Protein AF-A0A7M7T6K2-F1 (afdb_monomer_lite)

Foldseek 3Di:
DDDDDQFDDDPVDHTGGDHPDDPLVVPLAVQEFEEEDDDPDDDGVVVLVDPPDPDPQVQQSVLVVVVVVVCVVSVYHYDYDHQDDDDPPDPDDSVLVCCLVVVGVDYSGDDDDDPVSVVRDPDDDDPDDDDDDDDD

Secondary structure (DSSP, 8-state):
-------B--SSS--B----S-HHHHHTTTT-EEEE---SSS-HHHHHH--SS--TTHHHHHHHHHHHHHHHHHT--EEEEPPPPPPTT--S-HHHHHHHTTS-SB--S-----HHHHTTS---------------

Sequence (136 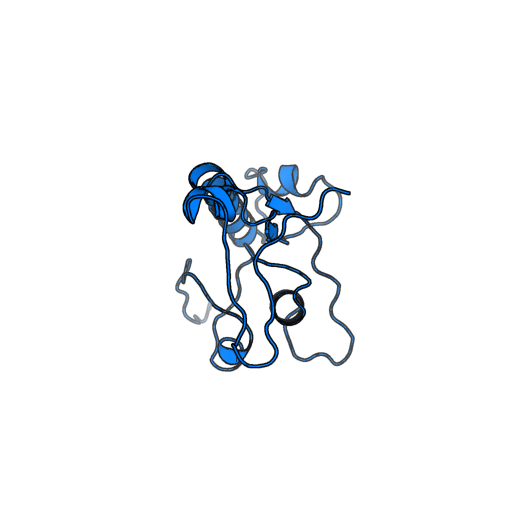aa):
MTSTIRGSWQTIGKLNVSLLGTKFFRRSNLNGLTSTTQPANTSLEEYLQEFSSTGRDVLSKFGFVVVTHLSDMFNFTLKFGKVPPRKAGDKLNTIIRALDNNDMDLSGSPTVMNVQRTYLVQFIHQSWPFRTCFIF

pLDDT: mean 77.4, std 11.03, range [34.59, 91.06]

Organism: Nasonia vitripennis (NCBI:txid7425)

Radius of gyration: 19.24 Å; chains: 1; bounding box: 37×38×65 Å

Structure (mmCIF, N/CA/C/O backbone):
data_AF-A0A7M7T6K2-F1
#
_entry.id   AF-A0A7M7T6K2-F1
#
loop_
_atom_site.group_PDB
_atom_site.id
_atom_site.type_symbol
_atom_site.label_atom_id
_atom_site.label_alt_id
_atom_site.label_comp_id
_atom_site.label_asym_id
_atom_site.label_entity_id
_atom_site.label_seq_id
_atom_site.pdbx_PDB_ins_code
_atom_site.Cartn_x
_atom_site.Cartn_y
_atom_site.Cartn_z
_atom_site.occupancy
_atom_site.B_iso_or_equiv
_atom_site.auth_seq_id
_atom_site.auth_comp_id
_atom_site.auth_asym_id
_atom_site.auth_atom_id
_atom_site.pdbx_PDB_model_num
ATOM 1 N N . MET A 1 1 ? 4.722 2.399 30.181 1.00 34.59 1 MET A N 1
ATOM 2 C CA . MET A 1 1 ? 3.842 1.728 29.198 1.00 34.59 1 MET A CA 1
ATOM 3 C C . MET A 1 1 ? 2.443 1.652 29.783 1.00 34.59 1 MET A C 1
ATOM 5 O O . MET A 1 1 ? 2.274 1.021 30.815 1.00 34.59 1 MET A O 1
ATOM 9 N N . THR A 1 2 ? 1.466 2.324 29.182 1.00 42.00 2 THR A N 1
ATOM 10 C CA . THR A 1 2 ? 0.051 2.252 29.575 1.00 42.00 2 THR A CA 1
ATOM 11 C C . THR A 1 2 ? -0.638 1.193 28.714 1.00 42.00 2 THR A C 1
ATOM 13 O O . THR A 1 2 ? -0.796 1.373 27.509 1.00 42.00 2 THR A O 1
ATOM 16 N N . SER A 1 3 ? -0.999 0.046 29.295 1.00 46.31 3 SER A N 1
ATOM 17 C CA . SER A 1 3 ? -1.754 -0.984 28.577 1.00 46.31 3 SER A CA 1
ATOM 18 C C . SER A 1 3 ? -3.233 -0.594 28.536 1.00 46.31 3 SER A C 1
ATOM 20 O O . SER A 1 3 ? -3.892 -0.432 29.559 1.00 46.31 3 SER A O 1
ATOM 22 N N . THR A 1 4 ? -3.779 -0.404 27.336 1.00 62.34 4 THR A N 1
ATOM 23 C CA . THR A 1 4 ? -5.224 -0.226 27.164 1.00 62.34 4 THR A CA 1
ATOM 24 C C . THR A 1 4 ? -5.883 -1.602 27.151 1.00 62.34 4 THR A C 1
ATOM 26 O O . THR A 1 4 ? -5.684 -2.370 26.209 1.00 62.34 4 THR A O 1
ATOM 29 N N . ILE A 1 5 ? -6.672 -1.926 28.177 1.00 68.50 5 ILE A N 1
ATOM 30 C CA . ILE A 1 5 ? -7.451 -3.172 28.225 1.00 68.50 5 ILE A CA 1
ATOM 31 C C . ILE A 1 5 ? -8.532 -3.112 27.133 1.00 68.50 5 ILE A C 1
ATOM 33 O O . ILE A 1 5 ? -9.349 -2.193 27.113 1.00 68.50 5 ILE A O 1
ATOM 37 N N . ARG A 1 6 ? -8.518 -4.072 26.197 1.00 70.69 6 ARG A N 1
ATOM 38 C CA . ARG A 1 6 ? -9.456 -4.147 25.051 1.00 70.69 6 ARG A CA 1
ATOM 39 C C . ARG A 1 6 ? -10.524 -5.239 25.197 1.00 70.69 6 ARG A C 1
ATOM 41 O O . ARG A 1 6 ? -11.369 -5.391 24.316 1.00 70.69 6 ARG A O 1
ATOM 48 N N . GLY A 1 7 ? -10.478 -5.993 26.289 1.00 77.81 7 GLY A N 1
ATOM 49 C CA . GLY A 1 7 ? -11.384 -7.095 26.584 1.00 77.81 7 GLY A CA 1
ATOM 50 C C . GLY A 1 7 ? -10.812 -8.036 27.637 1.00 77.81 7 GLY A C 1
ATOM 51 O O . GLY A 1 7 ? -9.665 -7.884 28.059 1.00 77.81 7 GLY A O 1
ATOM 52 N N . SER A 1 8 ? -11.620 -9.009 28.042 1.00 81.69 8 SER A N 1
ATOM 53 C CA . SER A 1 8 ? -11.241 -10.088 28.947 1.00 81.69 8 SER A CA 1
ATOM 54 C C . SER A 1 8 ? -11.525 -11.444 28.306 1.00 81.69 8 SER A C 1
ATOM 56 O O . SER A 1 8 ? -12.457 -11.610 27.516 1.00 81.69 8 SER A O 1
ATOM 58 N N . TRP A 1 9 ? -10.682 -12.424 28.619 1.00 81.38 9 TRP A N 1
ATOM 59 C CA . TRP A 1 9 ? -10.900 -13.811 28.227 1.00 81.38 9 TRP A CA 1
ATOM 60 C C . TRP A 1 9 ? -11.507 -14.563 29.407 1.00 81.38 9 TRP A C 1
ATOM 62 O O . TRP A 1 9 ? -10.982 -14.482 30.518 1.00 81.38 9 TRP A O 1
ATOM 72 N N . GLN A 1 10 ? -12.608 -15.275 29.181 1.00 82.38 10 GLN A N 1
ATOM 73 C CA . GLN A 1 10 ? -13.219 -16.135 30.190 1.00 82.38 10 GLN A CA 1
ATOM 74 C C . GLN A 1 10 ? -13.027 -17.601 29.784 1.00 82.38 10 GLN A C 1
ATOM 76 O O . GLN A 1 10 ? -12.907 -17.937 28.613 1.00 82.38 10 GLN A O 1
ATOM 81 N N . THR A 1 11 ? -12.962 -18.506 30.754 1.00 78.88 11 THR A N 1
ATOM 82 C CA . THR A 1 11 ? -12.794 -19.947 30.492 1.00 78.88 11 THR A CA 1
ATOM 83 C C . THR A 1 11 ? -14.060 -20.598 29.937 1.00 78.88 11 THR A C 1
ATOM 85 O O . THR A 1 11 ? -13.973 -21.589 29.222 1.00 78.88 11 THR A O 1
ATOM 88 N N . ILE A 1 12 ? -15.228 -20.029 30.244 1.00 81.56 12 ILE A N 1
ATOM 89 C CA . ILE A 1 12 ? -16.547 -20.548 29.842 1.00 81.56 12 ILE A CA 1
ATOM 90 C C . ILE A 1 12 ? -17.179 -19.668 28.745 1.00 81.56 12 ILE A C 1
ATOM 92 O O . ILE A 1 12 ? -18.018 -20.121 27.970 1.00 81.56 12 ILE A O 1
ATOM 96 N N . GLY A 1 13 ? -16.738 -18.414 28.630 1.00 63.81 13 GLY A N 1
ATOM 97 C CA . GLY A 1 13 ? -17.163 -17.469 27.604 1.00 63.81 13 GLY A CA 1
ATOM 98 C C . GLY A 1 13 ? -16.014 -17.150 26.659 1.00 63.81 13 GLY A C 1
ATOM 99 O O . GLY A 1 13 ? -14.907 -16.866 27.102 1.00 63.81 13 GLY A O 1
ATOM 100 N N . LYS A 1 14 ? -16.284 -17.159 25.350 1.00 81.12 14 LYS A N 1
ATOM 101 C CA . LYS A 1 14 ? -15.364 -16.637 24.322 1.00 81.12 14 LYS A CA 1
ATOM 102 C C . LYS A 1 14 ? -14.886 -15.215 24.682 1.00 81.12 14 LYS A C 1
ATOM 104 O O . LYS A 1 14 ? -15.435 -14.578 25.576 1.00 81.12 14 LYS A O 1
ATOM 109 N N . LEU A 1 15 ? -13.904 -14.695 23.941 1.00 84.69 15 LEU A N 1
ATOM 110 C CA . LEU A 1 15 ? -13.393 -13.324 24.089 1.00 84.69 15 LEU A CA 1
ATOM 111 C C . LEU A 1 15 ? -14.518 -12.301 24.338 1.00 84.69 15 LEU A C 1
ATOM 113 O O . LEU A 1 15 ? -15.331 -12.040 23.449 1.00 84.69 15 LEU A O 1
ATOM 117 N N . ASN A 1 16 ? -14.529 -11.697 25.527 1.00 81.56 16 ASN A N 1
ATOM 118 C CA . ASN A 1 16 ? -15.451 -10.628 25.873 1.00 81.56 16 ASN A CA 1
ATOM 119 C C . ASN A 1 16 ? -14.780 -9.284 25.579 1.00 81.56 16 ASN A C 1
ATOM 121 O O . ASN A 1 16 ? -13.854 -8.852 26.267 1.00 81.56 16 ASN A O 1
ATOM 125 N N . VAL A 1 17 ? -15.217 -8.644 24.501 1.00 82.12 17 VAL A N 1
ATOM 126 C CA . VAL A 1 17 ? -14.601 -7.431 23.969 1.00 82.12 17 VAL A CA 1
ATOM 127 C C . VAL A 1 17 ? -15.265 -6.200 24.594 1.00 82.12 17 VAL A C 1
ATOM 129 O O . VAL A 1 17 ? -16.320 -5.751 24.150 1.00 82.12 17 VAL A O 1
ATOM 132 N N . SER A 1 18 ? -14.629 -5.619 25.612 1.00 77.12 18 SER A N 1
ATOM 133 C CA . SER A 1 18 ? -15.057 -4.372 26.255 1.00 77.12 18 SER A CA 1
ATOM 134 C C . SER A 1 18 ? -14.263 -3.192 25.690 1.00 77.12 18 SER A C 1
ATOM 136 O O . SER A 1 18 ? -13.155 -2.889 26.138 1.00 77.12 18 SER A O 1
ATOM 138 N N . LEU A 1 19 ? -14.801 -2.537 24.663 1.00 74.38 19 LEU A N 1
ATOM 139 C CA . LEU A 1 19 ? -1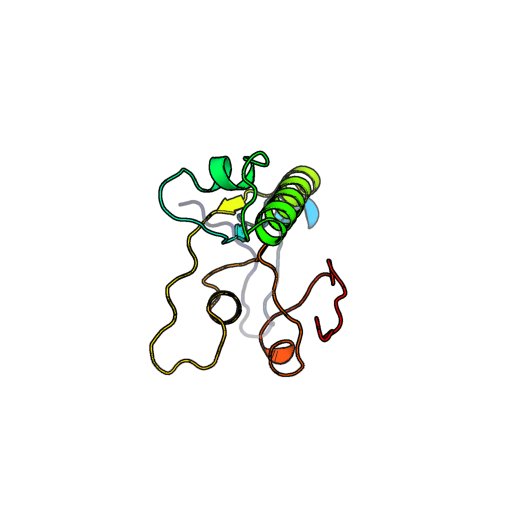4.110 -1.448 23.975 1.00 74.38 19 LEU A CA 1
ATOM 140 C C . LEU A 1 19 ? -14.580 -0.088 24.494 1.00 74.38 19 LEU A C 1
ATOM 142 O O . LEU A 1 19 ? -15.737 0.280 24.309 1.00 74.38 19 LEU A O 1
ATOM 146 N N . LEU A 1 20 ? -13.664 0.683 25.078 1.00 73.31 20 LEU A N 1
ATOM 147 C CA . LEU A 1 20 ? -13.937 2.048 25.526 1.00 73.31 20 LEU A CA 1
ATOM 148 C C . LEU A 1 20 ? -13.965 3.008 24.321 1.00 73.31 20 LEU A C 1
ATOM 150 O O . LEU A 1 20 ? -12.969 3.162 23.616 1.00 73.31 20 LEU A O 1
ATOM 154 N N . GLY A 1 21 ? -15.112 3.646 24.074 1.00 72.12 21 GLY A N 1
ATOM 155 C CA . GLY A 1 21 ? -15.281 4.675 23.041 1.00 72.12 21 GLY A CA 1
ATOM 156 C C . GLY A 1 21 ? -15.791 4.184 21.678 1.00 72.12 21 GLY A C 1
ATOM 157 O O . GLY A 1 21 ? -15.884 2.983 21.384 1.00 72.12 21 GLY A O 1
ATOM 158 N N . THR A 1 22 ? -16.141 5.140 20.813 1.00 77.00 22 THR A N 1
ATOM 159 C CA . THR A 1 22 ? -16.732 4.862 19.495 1.00 77.00 22 THR A CA 1
ATOM 160 C C . THR A 1 22 ? -15.747 4.139 18.575 1.00 77.00 22 THR A C 1
ATOM 162 O O . THR A 1 22 ? -14.526 4.285 18.682 1.00 77.00 22 THR A O 1
ATOM 165 N N . LYS A 1 23 ? -16.274 3.346 17.630 1.00 71.62 23 LYS A N 1
ATOM 166 C CA . LYS A 1 23 ? -15.438 2.621 16.655 1.00 71.62 23 LYS A CA 1
ATOM 167 C C . LYS A 1 23 ? -14.545 3.561 15.839 1.00 71.62 23 LYS A C 1
ATOM 169 O O . LYS A 1 23 ? -13.450 3.165 15.467 1.00 71.62 23 LYS A O 1
ATOM 174 N N . PHE A 1 24 ? -15.027 4.776 15.570 1.00 69.94 24 PHE A N 1
ATOM 175 C CA . PHE A 1 24 ? -14.337 5.777 14.763 1.00 69.94 24 PHE A CA 1
ATOM 176 C C . PHE A 1 24 ? -13.139 6.350 15.513 1.00 69.94 24 PHE A C 1
ATOM 178 O O . PHE A 1 24 ? -12.038 6.340 14.981 1.00 69.94 24 PHE A O 1
ATOM 185 N N . PHE A 1 25 ? -13.317 6.726 16.782 1.00 70.31 25 PHE A N 1
ATOM 186 C CA . PHE A 1 25 ? -12.219 7.231 17.604 1.00 70.31 25 PHE A CA 1
ATOM 187 C C . PHE A 1 25 ? -11.121 6.180 17.812 1.00 70.31 25 PHE A C 1
ATOM 189 O O . PHE A 1 25 ? -9.939 6.479 17.737 1.00 70.31 25 PHE A O 1
ATOM 196 N N . ARG A 1 26 ? -11.499 4.910 18.000 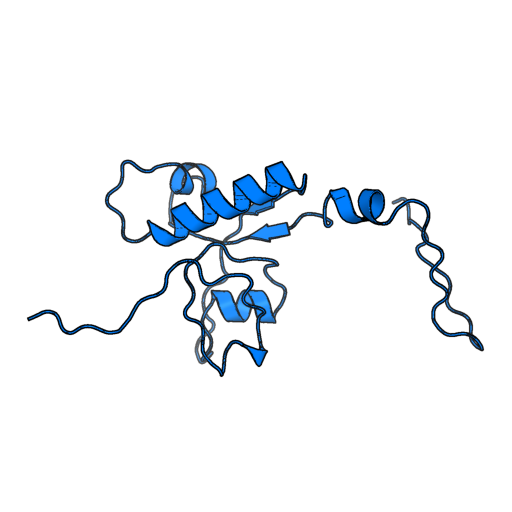1.00 71.19 26 ARG A N 1
ATOM 197 C CA . ARG A 1 26 ? -10.531 3.811 18.167 1.00 71.19 26 ARG A CA 1
ATOM 198 C C . ARG A 1 26 ? -9.782 3.427 16.888 1.00 71.19 26 ARG A C 1
ATOM 200 O O . ARG A 1 26 ? -8.789 2.711 16.978 1.00 71.19 26 ARG A O 1
ATOM 207 N N . ARG A 1 27 ? -10.276 3.833 15.716 1.00 71.62 27 ARG A N 1
ATOM 208 C CA . ARG A 1 27 ? -9.696 3.515 14.400 1.00 71.62 27 ARG A CA 1
ATOM 209 C C . ARG A 1 27 ? -9.145 4.746 13.684 1.00 71.62 27 ARG A C 1
ATOM 211 O O . ARG A 1 27 ? -8.652 4.593 12.576 1.00 71.62 27 ARG A O 1
ATOM 218 N N . SER A 1 28 ? -9.212 5.923 14.306 1.00 66.69 28 SER A N 1
ATOM 219 C CA . SER A 1 28 ? -8.926 7.209 13.662 1.00 66.69 28 SER A CA 1
ATOM 220 C C . SER A 1 28 ? -7.527 7.274 13.063 1.00 66.69 28 SER A C 1
ATOM 222 O O . SER A 1 28 ? -7.390 7.781 11.967 1.00 66.69 28 SER A O 1
ATOM 224 N N . ASN A 1 29 ? -6.520 6.687 13.719 1.00 65.19 29 ASN A N 1
ATOM 225 C CA . ASN A 1 29 ? -5.147 6.677 13.203 1.00 65.19 29 ASN A CA 1
ATOM 226 C C . ASN A 1 29 ? -4.719 5.332 12.580 1.00 65.19 29 ASN A C 1
ATOM 228 O O . ASN A 1 29 ? -3.556 5.163 12.246 1.00 65.19 29 ASN A O 1
ATOM 232 N N . LEU A 1 30 ? -5.595 4.321 12.497 1.00 67.00 30 LEU A N 1
ATOM 233 C CA . LEU A 1 30 ? -5.258 2.969 11.995 1.00 67.00 30 LEU A CA 1
ATOM 234 C C . LEU A 1 30 ? -3.958 2.334 12.569 1.00 67.00 30 LEU A C 1
ATOM 236 O O . LEU A 1 30 ? -3.435 1.392 11.994 1.00 67.00 30 LEU A O 1
ATOM 240 N N . ASN A 1 31 ? -3.461 2.804 13.722 1.00 68.94 31 ASN A N 1
ATOM 241 C CA . ASN A 1 31 ? -2.127 2.510 14.286 1.00 68.94 31 ASN A CA 1
ATOM 242 C C . ASN A 1 31 ? -0.922 2.906 13.402 1.00 68.94 31 ASN A C 1
ATOM 244 O O . ASN A 1 31 ? 0.191 2.449 13.658 1.00 68.94 31 ASN A O 1
ATOM 248 N N . GLY A 1 32 ? -1.123 3.792 12.428 1.00 66.19 32 GLY A N 1
ATOM 249 C CA . GLY A 1 32 ? -0.157 4.105 11.383 1.00 66.19 32 GLY A CA 1
ATOM 250 C C . GLY A 1 32 ? -0.119 3.008 10.319 1.00 66.19 32 GLY A C 1
ATOM 251 O O . GLY A 1 32 ? -0.110 1.826 10.645 1.00 66.19 32 GLY A O 1
ATOM 252 N N . LEU A 1 33 ? -0.102 3.405 9.049 1.00 72.94 33 LEU A N 1
ATOM 253 C CA . LEU A 1 33 ? 0.029 2.493 7.917 1.00 72.94 33 LEU A CA 1
ATOM 254 C C . LEU A 1 33 ? 1.413 2.633 7.292 1.00 72.94 33 LEU A C 1
ATOM 256 O O . LEU A 1 33 ? 1.908 3.741 7.073 1.00 72.94 33 LEU A O 1
ATOM 260 N N . THR A 1 34 ? 2.026 1.504 6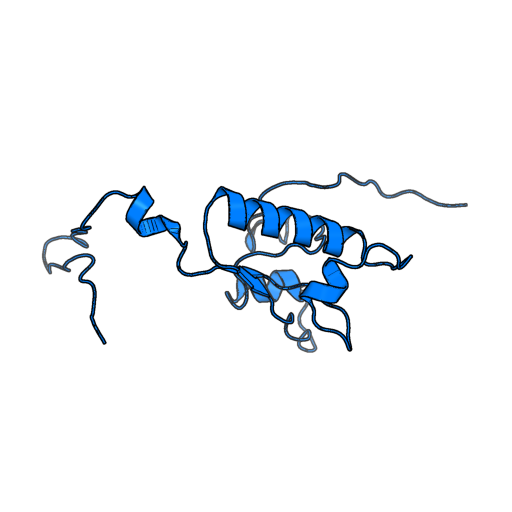.968 1.00 68.25 34 THR A N 1
ATOM 261 C CA . THR A 1 34 ? 3.317 1.458 6.284 1.00 68.25 34 THR A CA 1
ATOM 262 C C . THR A 1 34 ? 3.098 1.223 4.793 1.00 68.25 34 THR A C 1
ATOM 264 O O . THR A 1 34 ? 2.422 0.268 4.405 1.00 68.25 34 THR A O 1
ATOM 267 N N . SER A 1 35 ? 3.677 2.084 3.951 1.00 61.31 35 SER A N 1
ATOM 268 C CA . SER A 1 35 ? 3.600 2.001 2.488 1.00 61.31 35 SER A CA 1
ATOM 269 C C . SER A 1 35 ? 4.984 2.091 1.857 1.00 61.31 35 SER A C 1
ATOM 271 O O . SER A 1 35 ? 5.840 2.830 2.331 1.00 61.31 35 SER A O 1
ATOM 273 N N . THR A 1 36 ? 5.250 1.333 0.793 1.00 63.94 36 THR A N 1
ATOM 274 C CA . THR A 1 36 ? 6.579 1.312 0.157 1.00 63.94 36 THR A CA 1
ATOM 275 C C . THR A 1 36 ? 6.499 1.510 -1.358 1.00 63.94 36 THR A C 1
ATOM 277 O O . THR A 1 36 ? 5.703 0.876 -2.057 1.00 63.94 36 THR A O 1
ATOM 280 N N . THR A 1 37 ? 7.328 2.426 -1.866 1.00 57.06 37 THR A N 1
ATOM 281 C CA . THR A 1 37 ? 7.605 2.720 -3.289 1.00 57.06 37 THR A CA 1
ATOM 282 C C . THR A 1 37 ? 9.048 3.278 -3.351 1.00 57.06 37 THR A C 1
ATOM 284 O O . THR A 1 37 ? 9.532 3.702 -2.307 1.00 57.06 37 THR A O 1
ATOM 287 N N . GLN A 1 38 ? 9.815 3.214 -4.455 1.00 54.62 38 GLN A N 1
ATOM 288 C CA . GLN A 1 38 ? 11.250 3.599 -4.406 1.00 54.62 38 GLN A CA 1
ATOM 289 C C . GLN A 1 38 ? 11.853 4.145 -5.719 1.00 54.62 38 GLN A C 1
ATOM 291 O O . GLN A 1 38 ? 11.562 3.597 -6.779 1.00 54.62 38 GLN A O 1
ATOM 296 N N . PRO A 1 39 ? 12.811 5.099 -5.603 1.00 47.25 39 PRO A N 1
ATOM 297 C CA . PRO A 1 39 ? 14.121 5.085 -6.287 1.00 47.25 39 PRO A CA 1
ATOM 298 C C . PRO A 1 39 ? 15.319 5.265 -5.310 1.00 47.25 39 PRO A C 1
ATOM 300 O O . PRO A 1 39 ? 15.157 5.386 -4.095 1.00 47.25 39 PRO A O 1
ATOM 303 N N . ALA A 1 40 ? 16.550 5.262 -5.830 1.00 48.88 40 ALA A N 1
ATOM 304 C CA . ALA A 1 40 ? 17.781 5.405 -5.052 1.00 48.88 40 ALA A CA 1
ATOM 305 C C . ALA A 1 40 ? 18.331 6.847 -5.089 1.00 48.88 40 ALA A C 1
ATOM 307 O O . ALA A 1 40 ? 18.474 7.411 -6.168 1.00 48.88 40 ALA A O 1
ATOM 308 N N . ASN A 1 41 ? 18.713 7.367 -3.913 1.00 53.22 41 ASN A N 1
ATOM 309 C CA . ASN A 1 41 ? 19.573 8.545 -3.662 1.00 53.22 41 ASN A CA 1
ATOM 310 C C . ASN A 1 41 ? 18.927 9.912 -3.340 1.00 53.22 41 ASN A C 1
ATOM 312 O O . ASN A 1 41 ? 19.666 10.876 -3.165 1.00 53.22 41 ASN A O 1
ATOM 316 N N . THR A 1 42 ? 17.612 10.004 -3.135 1.00 61.69 42 THR A N 1
ATOM 317 C CA . THR A 1 42 ? 16.934 11.197 -2.573 1.00 61.69 42 THR A CA 1
ATOM 318 C C . THR A 1 42 ? 15.983 10.799 -1.443 1.00 61.69 42 THR A C 1
ATOM 320 O O . THR A 1 42 ? 15.732 9.601 -1.246 1.00 61.69 42 THR A O 1
ATOM 323 N N . SER A 1 43 ? 15.468 11.764 -0.665 1.00 70.00 43 SER A N 1
ATOM 324 C CA . SER A 1 43 ? 14.371 11.455 0.256 1.00 70.00 43 SER A CA 1
ATOM 325 C C . SER A 1 43 ? 13.190 10.934 -0.576 1.00 70.00 43 SER A C 1
ATOM 327 O O . SER A 1 43 ? 12.882 11.446 -1.656 1.00 70.00 43 SER A O 1
ATOM 329 N N . LEU A 1 44 ? 12.607 9.812 -0.145 1.00 69.06 44 LEU A N 1
ATOM 330 C CA . LEU A 1 44 ? 11.614 9.093 -0.945 1.00 69.06 44 LEU A CA 1
ATOM 331 C C . LEU A 1 44 ? 10.385 9.967 -1.222 1.00 69.06 44 LEU A C 1
ATOM 333 O O . LEU A 1 44 ? 9.825 9.938 -2.314 1.00 69.06 44 LEU A O 1
ATOM 337 N N . GLU A 1 45 ? 10.005 10.761 -0.231 1.00 69.81 45 GLU A N 1
ATOM 338 C CA . GLU A 1 45 ? 8.898 11.706 -0.306 1.00 69.81 45 GLU A CA 1
ATOM 339 C C . GLU A 1 45 ? 9.184 12.817 -1.323 1.00 69.81 45 GLU A C 1
ATOM 341 O O . GLU A 1 45 ? 8.351 13.047 -2.198 1.00 69.81 45 GLU A O 1
ATOM 346 N N . GLU A 1 46 ? 10.376 13.428 -1.298 1.00 74.75 46 GLU A N 1
ATOM 347 C CA . GLU A 1 46 ? 10.766 14.445 -2.288 1.00 74.75 46 GLU A CA 1
ATOM 348 C C . GLU A 1 46 ? 10.763 13.876 -3.708 1.00 74.75 46 GLU A C 1
ATOM 350 O O . GLU A 1 46 ? 10.250 14.504 -4.631 1.00 74.75 46 GLU A O 1
ATOM 355 N N . TYR A 1 47 ? 11.266 12.654 -3.903 1.00 74.50 47 TYR A N 1
ATOM 356 C CA . TYR A 1 47 ? 11.233 12.033 -5.226 1.00 74.50 47 TYR A CA 1
ATOM 357 C C . TYR A 1 47 ? 9.815 11.808 -5.752 1.00 74.50 47 TYR A C 1
ATOM 359 O O . TYR A 1 47 ? 9.550 11.985 -6.946 1.00 74.50 47 TYR A O 1
ATOM 367 N N . LEU A 1 48 ? 8.918 11.338 -4.885 1.00 72.38 48 LEU A N 1
ATOM 368 C CA . LEU A 1 48 ? 7.554 11.012 -5.286 1.00 72.38 48 LEU A CA 1
ATOM 369 C C . LEU A 1 48 ? 6.720 12.268 -5.560 1.00 72.38 48 LEU A C 1
ATOM 371 O O . LEU A 1 48 ? 5.754 12.187 -6.316 1.00 72.38 48 LEU A O 1
ATOM 375 N N . GLN A 1 49 ? 7.121 13.412 -5.000 1.00 75.88 49 GLN A N 1
ATOM 376 C CA . GLN A 1 49 ? 6.544 14.730 -5.269 1.00 75.88 49 GLN A CA 1
ATOM 377 C C . GLN A 1 49 ? 7.171 15.436 -6.487 1.00 75.88 49 GLN A C 1
ATOM 379 O O . GLN A 1 49 ? 6.591 16.387 -7.006 1.00 75.88 49 GLN A O 1
ATOM 384 N N . GLU A 1 50 ? 8.320 14.970 -6.982 1.00 76.69 50 GLU A N 1
ATOM 385 C CA . GLU A 1 50 ? 9.024 15.578 -8.112 1.00 76.69 50 GLU A CA 1
ATOM 386 C C . GLU A 1 50 ? 8.459 15.101 -9.461 1.00 76.69 50 GLU A C 1
ATOM 388 O O . GLU A 1 50 ? 8.797 14.019 -9.946 1.00 76.69 50 GLU A O 1
ATOM 393 N N . PHE A 1 51 ? 7.613 15.900 -10.114 1.00 70.62 51 PHE A N 1
ATOM 394 C CA . PHE A 1 51 ? 6.986 15.541 -11.398 1.00 70.62 51 PHE A CA 1
ATOM 395 C C . PHE A 1 51 ? 7.755 16.009 -12.641 1.00 70.62 51 PHE A C 1
ATOM 397 O O . PHE A 1 51 ? 7.401 15.598 -13.745 1.00 70.62 51 PHE A O 1
ATOM 404 N N . SER A 1 52 ? 8.809 16.824 -12.502 1.00 66.62 52 SER A N 1
ATOM 405 C CA . SER A 1 52 ? 9.556 17.346 -13.661 1.00 66.62 52 SER A CA 1
ATOM 406 C C . SER A 1 52 ? 10.396 16.283 -14.382 1.00 66.62 52 SER A C 1
ATOM 408 O O . SER A 1 52 ? 10.768 16.455 -15.543 1.00 66.62 52 SER A O 1
ATOM 410 N N . SER A 1 53 ? 10.673 15.154 -13.724 1.00 60.69 53 SER A N 1
ATOM 411 C CA . SER A 1 53 ? 11.449 14.057 -14.304 1.00 60.69 53 SER A CA 1
ATOM 412 C C . SER A 1 53 ? 10.592 13.159 -15.202 1.00 60.69 53 SER A C 1
ATOM 414 O O . SER A 1 53 ? 9.616 12.549 -14.761 1.00 60.69 53 SER A O 1
ATOM 416 N N . THR A 1 54 ? 11.004 13.000 -16.464 1.00 58.72 54 THR A N 1
ATOM 417 C CA . THR A 1 54 ? 10.428 12.056 -17.442 1.00 58.72 54 THR A CA 1
ATOM 418 C C . THR A 1 54 ? 10.855 10.613 -17.111 1.00 58.72 54 THR A C 1
ATOM 420 O O . THR A 1 54 ? 11.587 9.960 -17.850 1.00 58.72 54 THR A O 1
ATOM 423 N N . GLY A 1 55 ? 10.492 10.131 -15.921 1.00 61.75 55 GLY A N 1
ATOM 424 C CA . GLY A 1 55 ? 10.914 8.833 -15.386 1.00 61.75 55 GLY A CA 1
ATOM 425 C C . GLY A 1 55 ? 9.922 7.699 -15.661 1.00 61.75 55 GLY A C 1
ATOM 426 O O . GLY A 1 55 ? 8.744 7.927 -15.908 1.00 61.75 55 GLY A O 1
ATOM 427 N N . ARG A 1 56 ? 10.382 6.446 -15.539 1.00 63.25 56 ARG A N 1
ATOM 428 C CA . ARG A 1 56 ? 9.551 5.224 -15.657 1.00 63.25 56 ARG A CA 1
ATOM 429 C C . ARG A 1 56 ? 8.566 5.020 -14.490 1.00 63.25 56 ARG A C 1
ATOM 431 O O . ARG A 1 56 ? 7.723 4.129 -14.554 1.00 63.25 56 ARG A O 1
ATOM 438 N N . ASP A 1 57 ? 8.634 5.866 -13.464 1.00 72.00 57 ASP A N 1
ATOM 439 C CA . ASP A 1 57 ? 7.965 5.663 -12.173 1.00 72.00 57 ASP A CA 1
ATOM 440 C C . ASP A 1 57 ? 6.687 6.501 -11.999 1.00 72.00 57 ASP A C 1
ATOM 442 O O . ASP A 1 57 ? 6.182 6.637 -10.885 1.00 72.00 57 ASP A O 1
ATOM 446 N N . VAL A 1 58 ? 6.136 7.052 -13.088 1.00 76.94 58 VAL A N 1
ATOM 447 C CA . VAL A 1 58 ? 4.929 7.909 -13.069 1.00 76.94 58 VAL A CA 1
ATOM 448 C C . VAL A 1 58 ? 3.772 7.251 -12.315 1.00 76.94 58 VAL A C 1
ATOM 450 O O . VAL A 1 58 ? 3.089 7.900 -11.528 1.00 76.94 58 VAL A O 1
ATOM 453 N N . LEU A 1 59 ? 3.576 5.946 -12.509 1.00 78.81 59 LEU A N 1
ATOM 454 C CA . LEU A 1 59 ? 2.505 5.196 -11.852 1.00 78.81 59 LEU A CA 1
ATOM 455 C C . LEU A 1 59 ? 2.702 5.091 -10.335 1.00 78.81 59 LEU A C 1
ATOM 457 O O . LEU A 1 59 ? 1.735 5.188 -9.585 1.00 78.81 59 LEU A O 1
ATOM 461 N N . SER A 1 60 ? 3.942 4.917 -9.882 1.00 80.06 60 SER A N 1
ATOM 462 C CA . SER A 1 60 ? 4.265 4.877 -8.454 1.00 80.06 60 SER A CA 1
ATOM 463 C C . SER A 1 60 ? 4.109 6.259 -7.813 1.00 80.06 60 SER A C 1
ATOM 465 O O . SER A 1 60 ? 3.602 6.350 -6.698 1.00 80.06 60 SER A O 1
ATOM 467 N N . LYS A 1 61 ? 4.463 7.336 -8.532 1.00 83.81 61 LYS A N 1
ATOM 468 C CA . LYS A 1 61 ? 4.223 8.727 -8.101 1.00 83.81 61 LYS A CA 1
ATOM 469 C C . LYS A 1 61 ? 2.731 9.039 -7.997 1.00 83.81 61 LYS A C 1
ATOM 471 O O . LYS A 1 61 ? 2.281 9.591 -6.999 1.00 83.81 61 LYS A O 1
ATOM 476 N N . PHE A 1 62 ? 1.945 8.609 -8.984 1.00 84.25 62 PHE A N 1
ATOM 477 C CA . PHE A 1 62 ? 0.488 8.719 -8.937 1.00 84.25 62 PHE A CA 1
ATOM 478 C C . PHE A 1 62 ? -0.095 7.985 -7.721 1.00 84.25 62 PHE A C 1
ATOM 480 O O . PHE A 1 62 ? -0.869 8.562 -6.961 1.00 84.25 62 PHE A O 1
ATOM 487 N N . GLY A 1 63 ? 0.305 6.730 -7.498 1.00 84.94 63 GLY A N 1
ATOM 488 C CA . GLY A 1 63 ? -0.173 5.965 -6.350 1.00 84.94 63 GLY A CA 1
ATOM 489 C C . GLY A 1 63 ? 0.242 6.569 -5.008 1.00 84.94 63 GLY A C 1
ATOM 490 O O . GLY A 1 63 ? -0.556 6.559 -4.076 1.00 84.94 63 GLY A O 1
ATOM 491 N N . PHE A 1 64 ? 1.436 7.161 -4.914 1.00 85.25 64 PHE A N 1
ATOM 492 C CA . PHE A 1 64 ? 1.853 7.920 -3.734 1.00 85.25 64 PHE A CA 1
ATOM 493 C C . PHE A 1 64 ? 0.908 9.090 -3.442 1.00 85.25 64 PHE A C 1
ATOM 495 O O . PHE A 1 64 ? 0.407 9.187 -2.327 1.00 85.25 64 PHE A O 1
ATOM 502 N N . VAL A 1 65 ? 0.596 9.924 -4.441 1.00 87.06 65 VAL A N 1
ATOM 503 C CA . VAL A 1 65 ? -0.338 11.054 -4.277 1.00 87.06 65 VAL A CA 1
ATOM 504 C C . VAL A 1 65 ? -1.712 10.584 -3.800 1.00 87.06 65 VAL A C 1
ATOM 506 O O . VAL A 1 65 ? -2.279 11.174 -2.882 1.00 87.06 65 VAL A O 1
ATOM 509 N N . VAL A 1 66 ? -2.236 9.495 -4.372 1.00 87.88 66 VAL A N 1
ATOM 510 C CA . VAL A 1 66 ? -3.518 8.916 -3.939 1.00 87.88 66 VAL A CA 1
ATOM 511 C C . VAL A 1 66 ? -3.459 8.488 -2.473 1.00 87.88 66 VAL A C 1
ATOM 513 O O . VAL A 1 66 ? -4.352 8.824 -1.701 1.00 87.88 66 VAL A O 1
ATOM 516 N N . VAL A 1 67 ? -2.413 7.765 -2.070 1.00 87.50 67 VAL A N 1
ATOM 517 C CA . VAL A 1 67 ? -2.273 7.259 -0.697 1.00 87.50 67 VAL A CA 1
ATOM 518 C C . VAL A 1 67 ? -2.112 8.401 0.311 1.00 87.50 67 VAL A C 1
ATOM 520 O O . VAL A 1 67 ? -2.740 8.351 1.366 1.00 87.50 67 VAL A O 1
ATOM 523 N N . THR A 1 68 ? -1.368 9.453 -0.033 1.00 87.81 68 THR A N 1
ATOM 524 C CA . THR A 1 68 ? -1.226 10.664 0.792 1.00 87.81 68 THR A CA 1
ATOM 525 C C . THR A 1 68 ? -2.550 11.424 0.928 1.00 87.81 68 THR A C 1
ATOM 527 O O . THR A 1 68 ? -2.955 11.796 2.025 1.00 87.81 68 THR A O 1
ATOM 530 N N . HIS A 1 69 ? -3.317 11.583 -0.152 1.00 89.94 69 HIS A N 1
ATOM 531 C CA . HIS A 1 69 ? -4.649 12.186 -0.033 1.00 89.94 69 HIS A CA 1
ATOM 532 C C . HIS A 1 69 ? -5.604 11.346 0.823 1.00 89.94 69 HIS A C 1
ATOM 534 O O . HIS A 1 69 ? -6.416 11.897 1.568 1.00 89.94 69 HIS A O 1
ATOM 540 N N . LEU A 1 70 ? -5.508 10.015 0.757 1.00 86.94 70 LEU A N 1
ATOM 541 C CA . LEU A 1 70 ? -6.282 9.135 1.630 1.00 86.94 70 LEU A CA 1
ATOM 542 C C . LEU A 1 70 ? -5.863 9.283 3.098 1.00 86.94 70 LEU A C 1
ATOM 544 O O . LEU A 1 70 ? -6.743 9.264 3.961 1.00 86.94 70 LEU A O 1
ATOM 548 N N . SER A 1 71 ? -4.569 9.455 3.392 1.00 87.00 71 SER A N 1
ATOM 549 C CA . SER A 1 71 ? -4.118 9.700 4.767 1.00 87.00 71 SER A CA 1
ATOM 550 C C . SER A 1 71 ? -4.658 10.996 5.331 1.00 87.00 71 SER A C 1
ATOM 552 O O . SER A 1 71 ? -5.105 10.999 6.474 1.00 87.00 71 SER A O 1
ATOM 554 N N . ASP A 1 72 ? -4.705 12.055 4.526 1.00 87.25 72 ASP A N 1
ATOM 555 C CA . ASP A 1 72 ? -5.256 13.343 4.949 1.00 87.25 72 ASP A CA 1
ATOM 556 C C . ASP A 1 72 ? -6.771 13.250 5.171 1.00 87.25 72 ASP A C 1
ATOM 558 O O . ASP A 1 72 ? -7.296 13.724 6.178 1.00 87.25 72 ASP A O 1
ATOM 562 N N . MET A 1 73 ? -7.483 12.575 4.263 1.00 87.62 73 MET A N 1
ATOM 563 C CA . MET A 1 73 ? -8.939 12.431 4.333 1.00 87.62 73 MET A CA 1
ATOM 564 C C . MET A 1 73 ? -9.396 11.572 5.519 1.00 87.62 73 MET A C 1
ATOM 566 O O . MET A 1 73 ? -10.433 11.850 6.125 1.00 87.62 73 MET A O 1
ATOM 570 N N . PHE A 1 74 ? -8.644 10.520 5.851 1.00 84.31 74 PHE A N 1
ATOM 571 C CA . PHE A 1 74 ? -8.977 9.592 6.936 1.00 84.31 74 PHE A CA 1
ATOM 572 C C . PHE A 1 74 ? -8.162 9.811 8.216 1.00 84.31 74 PHE A C 1
ATOM 574 O O . PHE A 1 74 ? -8.392 9.104 9.196 1.00 84.31 74 PHE A O 1
ATOM 581 N N . ASN A 1 75 ? -7.268 10.799 8.224 1.00 82.94 75 ASN A N 1
ATOM 582 C CA . ASN A 1 75 ? -6.435 11.207 9.352 1.00 82.94 75 ASN A CA 1
ATOM 583 C C . ASN A 1 75 ? -5.595 10.067 9.965 1.00 82.94 75 ASN A C 1
ATOM 585 O O . ASN A 1 75 ? -5.530 9.910 11.188 1.00 82.94 75 ASN A O 1
ATOM 589 N N . PHE A 1 76 ? -4.949 9.263 9.115 1.00 84.62 76 PHE A N 1
ATOM 590 C CA . PHE A 1 76 ? -3.998 8.240 9.559 1.00 84.62 76 PHE A CA 1
ATOM 591 C C . PHE A 1 76 ? -2.561 8.617 9.210 1.00 84.62 76 PHE A C 1
ATOM 593 O O . PHE A 1 76 ? -2.288 9.245 8.196 1.00 84.62 76 PHE A O 1
ATOM 600 N N . THR A 1 77 ? -1.611 8.206 10.045 1.00 83.69 77 THR A N 1
ATOM 601 C CA . THR A 1 77 ? -0.185 8.438 9.796 1.00 83.69 77 THR A CA 1
ATOM 602 C C . THR A 1 77 ? 0.341 7.445 8.765 1.00 83.69 77 THR A C 1
ATOM 604 O O . THR A 1 77 ? 0.134 6.240 8.910 1.00 83.69 77 THR A O 1
ATOM 607 N N . LEU A 1 78 ? 1.069 7.932 7.763 1.00 84.25 78 LEU A N 1
ATOM 608 C CA . LEU A 1 78 ? 1.804 7.098 6.816 1.00 84.25 78 LEU A CA 1
ATOM 609 C C . LEU A 1 78 ? 3.282 7.027 7.179 1.00 84.25 78 LEU A C 1
ATOM 611 O O . LEU A 1 78 ? 3.886 8.018 7.581 1.00 84.25 78 LEU A O 1
ATOM 615 N N . LYS A 1 79 ? 3.872 5.849 6.998 1.00 82.31 79 LYS A N 1
ATOM 616 C CA . LYS A 1 79 ? 5.321 5.659 7.029 1.00 82.31 79 LYS A CA 1
ATOM 617 C C . LYS A 1 79 ? 5.776 5.095 5.703 1.00 82.31 79 LYS A C 1
ATOM 619 O O . LYS A 1 79 ? 5.374 3.990 5.332 1.00 82.31 79 LYS A O 1
ATOM 624 N N . PHE A 1 80 ? 6.625 5.844 5.012 1.00 77.25 80 PHE A N 1
ATOM 625 C CA . PHE A 1 80 ? 7.200 5.387 3.761 1.00 77.25 80 PHE A CA 1
ATOM 626 C C . PHE A 1 80 ? 8.474 4.584 4.011 1.00 77.25 80 PHE A C 1
ATOM 628 O O . PHE A 1 80 ? 9.345 4.981 4.783 1.00 77.25 80 PHE A O 1
ATOM 635 N N . GLY A 1 81 ? 8.568 3.421 3.374 1.00 72.75 81 GLY A N 1
ATOM 636 C CA . GLY A 1 81 ? 9.689 2.502 3.538 1.00 72.75 81 GLY A CA 1
ATOM 637 C C . GLY A 1 81 ? 10.197 1.946 2.215 1.00 72.75 81 GLY A C 1
ATOM 638 O O . GLY A 1 81 ? 9.599 2.138 1.155 1.00 72.75 81 GLY A O 1
ATOM 639 N N . LYS A 1 82 ? 11.312 1.218 2.288 1.00 73.31 82 LYS A N 1
ATOM 640 C CA . LYS A 1 82 ? 11.858 0.472 1.151 1.00 73.31 82 LYS A CA 1
ATOM 641 C C . LYS A 1 82 ? 11.278 -0.935 1.135 1.00 73.31 82 LYS A C 1
ATOM 643 O O . LYS A 1 82 ? 11.228 -1.588 2.175 1.00 73.31 82 LYS A O 1
ATOM 648 N N . VAL A 1 83 ? 10.898 -1.411 -0.050 1.00 74.31 83 VAL A N 1
ATOM 649 C CA . VAL A 1 83 ? 10.543 -2.824 -0.229 1.00 74.31 83 VAL A CA 1
ATOM 650 C C . VAL A 1 83 ? 11.819 -3.650 -0.021 1.00 74.31 83 VAL A C 1
ATOM 652 O O . VAL A 1 83 ? 12.834 -3.347 -0.660 1.00 74.31 83 VAL A O 1
ATOM 655 N N . PRO A 1 84 ? 11.812 -4.693 0.825 1.00 71.00 84 PRO A N 1
ATOM 656 C CA . PRO A 1 84 ? 12.962 -5.574 0.949 1.00 71.00 84 PRO A CA 1
ATOM 657 C C . PRO A 1 84 ? 13.288 -6.241 -0.401 1.00 71.00 84 PRO A C 1
ATOM 659 O O . PRO A 1 84 ? 12.382 -6.573 -1.177 1.00 71.00 84 PRO A O 1
ATOM 662 N N . PRO A 1 85 ? 14.580 -6.445 -0.717 1.00 74.69 85 PRO A N 1
ATOM 663 C CA . PRO A 1 85 ? 14.982 -7.063 -1.972 1.00 74.69 85 PRO A CA 1
ATOM 664 C C . PRO A 1 85 ? 14.458 -8.501 -2.072 1.00 74.69 85 PRO A C 1
ATOM 666 O O . PRO A 1 85 ? 14.335 -9.219 -1.077 1.00 74.69 85 PRO A O 1
ATOM 669 N N . ARG A 1 86 ? 14.164 -8.938 -3.303 1.00 73.31 86 ARG A N 1
ATOM 670 C CA . ARG A 1 86 ? 13.669 -10.294 -3.573 1.00 73.31 86 ARG A CA 1
ATOM 671 C C . ARG A 1 86 ? 14.694 -11.328 -3.11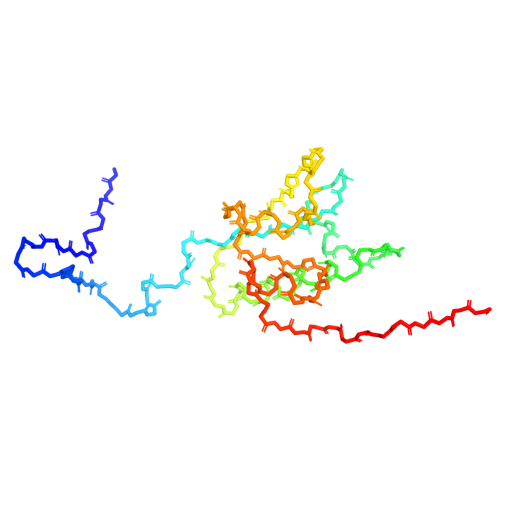2 1.00 73.31 86 ARG A C 1
ATOM 673 O O . ARG A 1 86 ? 15.852 -11.270 -3.520 1.00 73.31 86 ARG A O 1
ATOM 680 N N . LYS A 1 87 ? 14.255 -12.320 -2.336 1.00 77.25 87 LYS A N 1
ATOM 681 C CA . LYS A 1 87 ? 15.085 -13.486 -2.008 1.00 77.25 87 LYS A CA 1
ATOM 682 C C . LYS A 1 87 ? 15.272 -14.357 -3.255 1.00 77.25 87 LYS A C 1
ATOM 684 O O . LYS A 1 87 ? 14.323 -14.578 -4.012 1.00 77.25 87 LYS A O 1
ATOM 689 N N . ALA A 1 88 ? 16.488 -14.853 -3.474 1.00 76.25 88 ALA A N 1
ATOM 690 C CA . ALA A 1 88 ? 16.775 -15.761 -4.582 1.00 76.25 88 ALA A CA 1
ATOM 691 C C . ALA A 1 88 ? 15.880 -17.013 -4.495 1.00 76.25 88 ALA A C 1
ATOM 693 O O . ALA A 1 88 ? 15.719 -17.590 -3.423 1.00 76.25 88 ALA A O 1
ATOM 694 N N . GLY A 1 89 ? 15.266 -17.406 -5.615 1.00 77.25 89 GLY A N 1
ATOM 695 C CA . GLY A 1 89 ? 14.354 -18.557 -5.689 1.00 77.25 89 GLY A CA 1
ATOM 696 C C . GLY A 1 89 ? 12.890 -18.266 -5.337 1.00 77.25 89 GLY A C 1
ATOM 697 O O . GLY A 1 89 ? 12.022 -19.084 -5.641 1.00 77.25 89 GLY A O 1
ATOM 698 N N . ASP A 1 90 ? 12.578 -17.096 -4.771 1.00 77.81 90 ASP A N 1
ATOM 699 C CA . ASP A 1 90 ? 11.186 -16.701 -4.563 1.00 77.81 90 ASP A CA 1
ATOM 700 C C . ASP A 1 90 ? 10.517 -16.446 -5.919 1.00 77.81 90 ASP A C 1
ATOM 702 O O . ASP A 1 90 ? 11.121 -15.812 -6.784 1.00 77.81 90 ASP A O 1
ATOM 706 N N . LYS A 1 91 ? 9.288 -16.934 -6.127 1.00 78.56 91 LYS A N 1
ATOM 707 C CA . LYS A 1 91 ? 8.512 -16.761 -7.371 1.00 78.56 91 LYS A CA 1
ATOM 708 C C . LYS A 1 91 ? 7.631 -15.510 -7.341 1.00 78.56 91 LYS A C 1
ATOM 710 O O . LYS A 1 91 ? 7.264 -15.007 -8.406 1.00 78.56 91 LYS A O 1
ATOM 715 N N . LEU A 1 92 ? 7.329 -14.981 -6.155 1.00 80.81 92 LEU A N 1
ATOM 716 C CA . LEU A 1 92 ? 6.466 -13.814 -6.001 1.00 80.81 92 LEU A CA 1
ATOM 717 C C . LEU A 1 92 ? 7.201 -12.497 -6.261 1.00 80.81 92 LEU A C 1
ATOM 719 O O . LEU A 1 92 ? 8.420 -12.391 -6.143 1.00 80.81 92 LEU A O 1
ATOM 723 N N . ASN A 1 93 ? 6.427 -11.478 -6.638 1.00 79.62 93 ASN A N 1
ATOM 724 C CA . ASN A 1 93 ? 6.930 -10.111 -6.723 1.00 79.62 93 ASN A CA 1
ATOM 725 C C . ASN A 1 93 ? 7.276 -9.593 -5.316 1.00 79.62 93 ASN A C 1
ATOM 727 O O . ASN A 1 93 ? 6.592 -9.952 -4.360 1.00 79.62 93 ASN A O 1
ATOM 731 N N . THR A 1 94 ? 8.272 -8.717 -5.202 1.00 83.88 94 THR A N 1
ATOM 732 C CA . THR A 1 94 ? 8.738 -8.143 -3.928 1.00 83.88 94 THR A CA 1
ATOM 733 C C . THR A 1 94 ? 7.616 -7.451 -3.159 1.00 83.88 94 THR A C 1
ATOM 735 O O . THR A 1 94 ? 7.454 -7.698 -1.972 1.00 83.88 94 THR A O 1
ATOM 738 N N . ILE A 1 95 ? 6.783 -6.669 -3.852 1.00 86.75 95 ILE A N 1
ATOM 739 C CA . ILE A 1 95 ? 5.620 -5.980 -3.268 1.00 86.75 95 ILE A CA 1
ATOM 740 C C . ILE A 1 95 ? 4.593 -6.978 -2.722 1.00 86.75 95 ILE A C 1
ATOM 742 O O . ILE A 1 95 ? 4.138 -6.840 -1.593 1.00 86.75 95 ILE A O 1
ATOM 746 N N . ILE A 1 96 ? 4.241 -7.998 -3.512 1.00 89.06 96 ILE A N 1
ATOM 747 C CA . ILE A 1 96 ? 3.260 -9.013 -3.100 1.00 89.06 96 ILE A CA 1
ATOM 748 C C . ILE A 1 96 ? 3.784 -9.795 -1.898 1.00 89.06 96 ILE A C 1
ATOM 750 O O . ILE A 1 96 ? 3.034 -10.034 -0.963 1.00 89.06 96 ILE A O 1
ATOM 754 N N . ARG A 1 97 ? 5.071 -10.163 -1.905 1.00 88.69 97 ARG A N 1
ATOM 755 C CA . ARG A 1 97 ? 5.697 -10.870 -0.787 1.00 88.69 97 ARG A CA 1
ATOM 756 C C . ARG A 1 97 ? 5.733 -10.017 0.479 1.00 88.69 97 ARG A C 1
ATOM 758 O O . ARG A 1 97 ? 5.458 -10.539 1.549 1.00 88.69 97 ARG A O 1
ATOM 765 N N . ALA A 1 98 ? 6.057 -8.731 0.359 1.00 87.81 98 ALA A N 1
ATOM 766 C CA . ALA A 1 98 ? 6.072 -7.816 1.496 1.00 87.81 98 ALA A CA 1
ATOM 767 C C . ALA A 1 98 ? 4.675 -7.663 2.123 1.00 87.81 98 ALA A C 1
ATOM 769 O O . ALA A 1 98 ? 4.555 -7.656 3.341 1.00 87.81 98 ALA A O 1
ATOM 770 N N . LEU A 1 99 ? 3.620 -7.607 1.302 1.00 89.56 99 LEU A N 1
ATOM 771 C CA . LEU A 1 99 ? 2.234 -7.590 1.786 1.00 89.56 99 LEU A CA 1
ATOM 772 C C . LEU A 1 99 ? 1.843 -8.917 2.460 1.00 89.56 99 LEU A C 1
ATOM 774 O O . LEU A 1 99 ? 1.307 -8.908 3.559 1.00 89.56 99 LEU A O 1
ATOM 778 N N . ASP A 1 100 ? 2.154 -10.052 1.829 1.00 90.81 100 ASP A N 1
ATOM 779 C CA . ASP A 1 100 ? 1.869 -11.405 2.342 1.00 90.81 100 ASP A CA 1
ATOM 780 C C . ASP A 1 100 ? 2.553 -11.671 3.700 1.00 90.81 100 ASP A C 1
ATOM 782 O O . ASP A 1 100 ? 1.974 -12.268 4.605 1.00 90.81 100 ASP A O 1
ATOM 786 N N . ASN A 1 101 ? 3.771 -11.153 3.880 1.00 88.44 101 ASN A N 1
ATOM 787 C CA . ASN A 1 101 ? 4.529 -11.270 5.126 1.00 88.44 101 ASN A CA 1
ATOM 788 C C . ASN A 1 101 ? 4.121 -10.262 6.217 1.00 88.44 101 ASN A C 1
ATOM 790 O O . ASN A 1 101 ? 4.633 -10.359 7.331 1.00 88.44 101 ASN A O 1
ATOM 794 N N . ASN A 1 102 ? 3.227 -9.308 5.934 1.00 87.44 102 ASN A N 1
ATOM 795 C CA . ASN A 1 102 ? 2.956 -8.137 6.783 1.00 87.44 102 ASN A CA 1
ATOM 796 C C . ASN A 1 102 ? 4.188 -7.235 7.028 1.00 87.44 102 ASN A C 1
ATOM 798 O O . ASN A 1 102 ? 4.277 -6.564 8.054 1.00 87.44 102 ASN A O 1
ATOM 802 N N . ASP A 1 103 ? 5.132 -7.188 6.082 1.00 86.12 103 ASP A N 1
ATOM 803 C CA . ASP A 1 103 ? 6.238 -6.214 6.089 1.00 86.12 103 ASP A CA 1
ATOM 804 C C . ASP A 1 103 ? 5.762 -4.813 5.636 1.00 86.12 103 ASP A C 1
ATOM 806 O O . ASP A 1 103 ? 6.468 -3.814 5.787 1.00 86.12 103 ASP A O 1
ATOM 810 N N . MET A 1 104 ? 4.570 -4.737 5.037 1.00 87.69 104 MET A N 1
ATOM 811 C CA . MET A 1 104 ? 3.920 -3.530 4.532 1.00 87.69 104 MET A CA 1
ATOM 812 C C . MET A 1 104 ? 2.400 -3.690 4.625 1.00 87.69 104 MET A C 1
ATOM 814 O O . MET A 1 104 ? 1.886 -4.774 4.356 1.00 87.69 104 MET A O 1
ATOM 818 N N . ASP A 1 105 ? 1.682 -2.603 4.914 1.00 88.38 105 ASP A N 1
ATOM 819 C CA . ASP A 1 105 ? 0.219 -2.622 5.039 1.00 88.38 105 ASP A CA 1
ATOM 820 C C . ASP A 1 105 ? -0.493 -2.259 3.725 1.00 88.38 105 ASP A C 1
ATOM 822 O O . ASP A 1 105 ? -1.598 -2.726 3.448 1.00 88.38 105 ASP A O 1
ATOM 826 N N . LEU A 1 106 ? 0.126 -1.408 2.900 1.00 88.19 106 LEU A N 1
ATOM 827 C CA . LEU A 1 106 ? -0.447 -0.916 1.645 1.00 88.19 106 LEU A CA 1
ATOM 828 C C . LEU A 1 106 ? 0.648 -0.635 0.615 1.00 88.19 106 LEU A C 1
ATOM 830 O O . LEU A 1 106 ? 1.698 -0.118 0.965 1.00 88.19 106 LEU A O 1
ATOM 834 N N . SER A 1 107 ? 0.391 -0.875 -0.673 1.00 85.69 107 SER A N 1
ATOM 835 C CA . SER A 1 107 ? 1.286 -0.416 -1.743 1.00 85.69 107 SER A CA 1
ATOM 836 C C . SER A 1 107 ? 0.620 0.624 -2.638 1.00 85.69 107 SER A C 1
ATOM 838 O O . SER A 1 107 ? -0.486 0.404 -3.126 1.00 85.69 107 SER A O 1
ATOM 840 N N . GLY A 1 108 ? 1.333 1.722 -2.904 1.00 80.31 108 GLY A N 1
ATOM 841 C CA . GLY A 1 108 ? 1.010 2.666 -3.980 1.00 80.31 108 GLY A CA 1
ATOM 842 C C . GLY A 1 108 ? 1.650 2.303 -5.328 1.00 80.31 108 GLY A C 1
ATOM 843 O O . GLY A 1 108 ? 1.425 2.987 -6.319 1.00 80.31 108 GLY A O 1
ATOM 844 N N . SER A 1 109 ? 2.463 1.244 -5.394 1.00 80.12 109 SER A N 1
ATOM 845 C CA . SER A 1 109 ? 3.130 0.852 -6.639 1.00 80.12 109 SER A CA 1
ATOM 846 C C . SER A 1 109 ? 2.182 0.086 -7.570 1.00 80.12 109 SER A C 1
ATOM 848 O O . SER A 1 109 ? 1.403 -0.757 -7.106 1.00 80.12 109 SER A O 1
ATOM 850 N N . PRO A 1 110 ? 2.277 0.288 -8.898 1.00 80.25 110 PRO A N 1
ATOM 851 C CA . PRO A 1 110 ? 1.463 -0.448 -9.854 1.00 80.25 110 PRO A CA 1
ATOM 852 C C . PRO A 1 110 ? 1.746 -1.948 -9.752 1.00 80.25 110 PRO A C 1
ATOM 854 O O . PRO A 1 110 ? 2.884 -2.403 -9.874 1.00 80.25 110 PRO A O 1
ATOM 857 N N . THR A 1 111 ? 0.692 -2.736 -9.553 1.00 83.81 111 THR A N 1
ATOM 858 C CA . THR A 1 111 ? 0.798 -4.192 -9.475 1.00 83.81 111 THR A CA 1
ATOM 859 C C . THR A 1 111 ? -0.292 -4.846 -10.305 1.00 83.81 111 THR A C 1
ATOM 861 O O . THR A 1 111 ? -1.475 -4.557 -10.150 1.00 83.81 111 THR A O 1
ATOM 864 N N . VAL A 1 112 ? 0.113 -5.764 -11.184 1.00 86.12 112 VAL A N 1
ATOM 865 C CA . VAL A 1 112 ? -0.824 -6.520 -12.019 1.00 86.12 112 VAL A CA 1
ATOM 866 C C . VAL A 1 112 ? -1.622 -7.491 -11.154 1.00 86.12 112 VAL A C 1
ATOM 868 O O . VAL A 1 112 ? -1.037 -8.329 -10.452 1.00 86.12 112 VAL A O 1
ATOM 871 N N . MET A 1 113 ? -2.946 -7.381 -11.246 1.00 87.38 113 MET A N 1
ATOM 872 C CA . MET A 1 113 ? -3.890 -8.320 -10.655 1.00 87.38 113 MET A CA 1
ATOM 873 C C . MET A 1 113 ? -3.885 -9.625 -11.454 1.00 87.38 113 MET A C 1
ATOM 875 O O . MET A 1 113 ? -4.016 -9.617 -12.676 1.00 87.38 113 MET A O 1
ATOM 879 N N . ASN A 1 114 ? -3.730 -10.753 -10.766 1.00 86.69 114 ASN A N 1
ATOM 880 C CA . ASN A 1 114 ? -3.911 -12.074 -11.354 1.00 86.69 114 ASN A CA 1
ATOM 881 C C . ASN A 1 114 ? -4.496 -13.035 -10.312 1.00 86.69 114 ASN A C 1
ATOM 883 O O . ASN A 1 114 ? -4.397 -12.788 -9.109 1.00 86.69 114 ASN A O 1
ATOM 887 N N . VAL A 1 115 ? -5.062 -14.147 -10.784 1.00 87.88 115 VAL A N 1
ATOM 888 C CA . VAL A 1 115 ? -5.741 -15.138 -9.931 1.00 87.88 115 VAL A CA 1
ATOM 889 C C . VAL A 1 115 ? -4.813 -15.695 -8.844 1.00 87.88 115 VAL A C 1
ATOM 891 O O . VAL A 1 115 ? -5.245 -15.957 -7.733 1.00 87.88 115 VAL A O 1
ATOM 894 N N . GLN A 1 116 ? -3.515 -15.832 -9.121 1.00 86.56 116 GLN A N 1
ATOM 895 C CA . GLN A 1 116 ? -2.548 -16.340 -8.141 1.00 86.56 116 GLN A CA 1
ATOM 896 C C . GLN A 1 116 ? -2.263 -15.34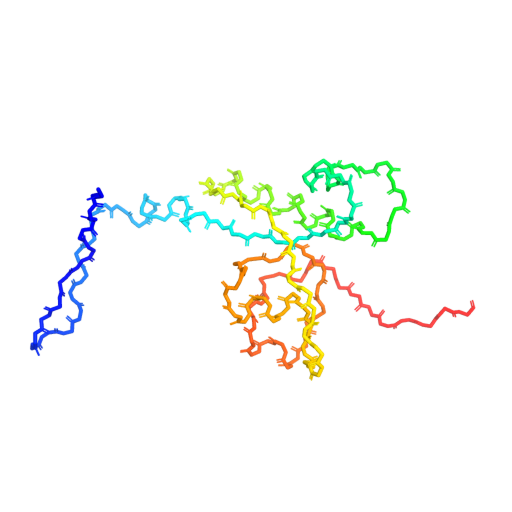4 -7.005 1.00 86.56 116 GLN A C 1
ATOM 898 O O . GLN A 1 116 ? -1.970 -15.758 -5.889 1.00 86.56 116 GLN A O 1
ATOM 903 N N . ARG A 1 117 ? -2.338 -14.035 -7.273 1.00 87.88 117 ARG A N 1
ATOM 904 C CA . ARG A 1 117 ? -2.064 -12.967 -6.298 1.00 87.88 117 ARG A CA 1
ATOM 905 C C . ARG A 1 117 ? -3.297 -12.581 -5.494 1.00 87.88 117 ARG A C 1
ATOM 907 O O . ARG A 1 117 ? -3.139 -12.158 -4.358 1.00 87.88 117 ARG A O 1
ATOM 914 N N . THR A 1 118 ? -4.501 -12.743 -6.042 1.00 88.88 118 THR A N 1
ATOM 915 C CA . THR A 1 118 ? -5.756 -12.407 -5.344 1.00 88.88 118 THR A CA 1
ATOM 916 C C . THR A 1 118 ? -6.017 -13.266 -4.106 1.00 88.88 118 THR A C 1
ATOM 918 O O . THR A 1 118 ? -6.785 -12.852 -3.249 1.00 88.88 118 THR A O 1
ATOM 921 N N . TYR A 1 119 ? -5.378 -14.438 -3.989 1.00 90.12 119 TYR A N 1
ATOM 922 C CA . TYR A 1 119 ? -5.420 -15.254 -2.767 1.00 90.12 119 TYR A CA 1
ATOM 923 C C . TYR A 1 119 ? -4.445 -14.787 -1.678 1.00 90.12 119 TYR A C 1
ATOM 925 O O . TYR A 1 119 ? -4.597 -15.189 -0.531 1.00 90.12 119 TYR A O 1
ATOM 933 N N . LEU A 1 120 ? -3.439 -13.984 -2.035 1.00 90.38 120 LEU A N 1
ATOM 934 C CA . LEU A 1 120 ? -2.362 -13.563 -1.132 1.00 90.38 120 LEU A CA 1
ATOM 935 C C . LEU A 1 120 ? -2.565 -12.138 -0.627 1.00 90.38 120 LEU A C 1
ATOM 937 O O . LEU A 1 120 ? -2.269 -11.827 0.518 1.00 90.38 120 LEU A O 1
ATOM 941 N N . VAL A 1 121 ? -3.062 -11.257 -1.495 1.00 91.06 121 VAL A N 1
ATOM 942 C CA . VAL A 1 121 ? -3.255 -9.844 -1.177 1.00 91.06 121 VAL A CA 1
ATOM 943 C C . VAL A 1 121 ? -4.620 -9.376 -1.642 1.00 91.06 121 VAL A C 1
ATOM 945 O O . VAL A 1 121 ? -5.154 -9.836 -2.657 1.00 91.06 121 VAL A O 1
ATOM 948 N N . GLN A 1 122 ? -5.161 -8.397 -0.926 1.00 90.38 122 GLN A N 1
ATOM 949 C CA . GLN A 1 122 ? -6.395 -7.743 -1.319 1.00 90.38 122 GLN A CA 1
ATOM 950 C C . GLN A 1 122 ? -6.097 -6.566 -2.251 1.00 90.38 122 GLN A C 1
ATOM 952 O O . GLN A 1 122 ? -5.392 -5.624 -1.893 1.00 90.38 122 GLN A O 1
ATOM 957 N N . PHE A 1 123 ? -6.674 -6.599 -3.450 1.00 88.94 123 PHE A N 1
ATOM 958 C CA . PHE A 1 123 ? -6.652 -5.465 -4.368 1.00 88.94 123 PHE A CA 1
ATOM 959 C C . PHE A 1 123 ? -7.841 -4.551 -4.070 1.00 88.94 123 PHE A C 1
ATOM 961 O O . PHE A 1 123 ? -8.986 -4.996 -4.091 1.00 88.94 123 PHE A O 1
ATOM 968 N N . ILE A 1 124 ? -7.565 -3.279 -3.784 1.00 85.94 124 ILE A N 1
ATOM 969 C CA . ILE A 1 124 ? -8.584 -2.321 -3.330 1.00 85.94 124 ILE A CA 1
ATOM 970 C C . ILE A 1 124 ? -9.305 -1.678 -4.518 1.00 85.94 124 ILE A C 1
ATOM 972 O O . ILE A 1 124 ? -10.527 -1.563 -4.517 1.00 85.94 124 ILE A O 1
ATOM 976 N N . HIS A 1 125 ? -8.551 -1.259 -5.535 1.00 83.44 125 HIS A N 1
ATOM 977 C CA . HIS A 1 125 ? -9.094 -0.573 -6.702 1.00 83.44 125 HIS A CA 1
ATOM 978 C C . HIS A 1 125 ? -8.214 -0.820 -7.931 1.00 83.44 125 HIS A C 1
ATOM 980 O O . HIS A 1 125 ? -6.986 -0.785 -7.847 1.00 83.44 125 HIS A O 1
ATOM 986 N N . GLN A 1 126 ? -8.832 -1.029 -9.096 1.00 83.38 126 GLN A N 1
ATOM 987 C CA . GLN A 1 126 ? -8.122 -1.062 -10.373 1.00 83.38 126 GLN A CA 1
ATOM 988 C C . GLN A 1 126 ? -7.913 0.366 -10.885 1.00 83.38 126 GLN A C 1
ATOM 990 O O . GLN A 1 126 ? -8.798 0.948 -11.502 1.00 83.38 126 GLN A O 1
ATOM 995 N N . SER A 1 127 ? -6.758 0.960 -10.591 1.00 78.19 127 SER A N 1
ATOM 996 C CA . SER A 1 127 ? -6.481 2.362 -10.944 1.00 78.19 127 SER A CA 1
ATOM 997 C C . SER A 1 127 ? -6.251 2.577 -12.442 1.00 78.19 127 SER A C 1
ATOM 999 O O . SER A 1 127 ? -6.578 3.637 -12.960 1.00 78.19 127 SER A O 1
ATOM 1001 N N . TRP A 1 128 ? -5.689 1.583 -13.142 1.00 78.81 128 TRP A N 1
ATOM 1002 C CA . TRP A 1 128 ? -5.333 1.705 -14.558 1.00 78.81 128 TRP A CA 1
ATOM 1003 C C . TRP A 1 128 ? -5.615 0.402 -15.321 1.00 78.81 128 TRP A C 1
ATOM 1005 O O . TRP A 1 128 ? -4.837 -0.554 -15.229 1.00 78.81 128 TRP A O 1
ATOM 1015 N N . PRO A 1 129 ? -6.730 0.305 -16.063 1.00 81.38 129 PRO A N 1
ATOM 1016 C CA . PRO A 1 129 ? -6.948 -0.818 -16.962 1.00 81.38 129 PRO A CA 1
ATOM 1017 C C . PRO A 1 129 ? -5.989 -0.712 -18.152 1.00 81.38 129 PRO A C 1
ATOM 1019 O O . PRO A 1 129 ? -5.925 0.317 -18.820 1.00 81.38 129 PRO A O 1
ATOM 1022 N N . PHE A 1 130 ? -5.246 -1.780 -18.433 1.00 82.31 130 PHE A N 1
ATOM 1023 C CA . PHE A 1 130 ? -4.398 -1.880 -19.619 1.00 82.31 130 PHE A CA 1
ATOM 1024 C C . PHE A 1 130 ? -4.631 -3.217 -20.321 1.00 82.31 130 PHE A C 1
ATOM 1026 O O . PHE A 1 130 ? -5.096 -4.187 -19.717 1.00 82.31 130 PHE A O 1
ATOM 1033 N N . ARG A 1 131 ? -4.322 -3.263 -21.616 1.00 84.38 131 ARG A N 1
ATOM 1034 C CA . ARG A 1 131 ? -4.346 -4.480 -22.431 1.00 84.38 131 ARG A CA 1
ATOM 1035 C C . ARG A 1 131 ? -2.999 -4.631 -23.116 1.00 84.38 131 ARG A C 1
ATOM 1037 O O . ARG A 1 131 ? -2.355 -3.636 -23.432 1.00 84.38 131 ARG A O 1
ATOM 1044 N N . THR A 1 132 ? -2.586 -5.872 -23.339 1.00 87.12 132 THR A N 1
ATOM 1045 C CA . THR A 1 132 ? -1.400 -6.160 -24.143 1.00 87.12 132 THR A CA 1
ATOM 1046 C C . THR A 1 132 ? -1.625 -5.658 -25.565 1.00 87.12 132 THR A C 1
ATOM 1048 O O . THR A 1 132 ? -2.646 -5.969 -26.176 1.00 87.12 132 THR A O 1
ATOM 1051 N N . CYS A 1 133 ? -0.673 -4.892 -26.082 1.00 89.62 133 CYS A N 1
ATOM 1052 C CA . CYS A 1 133 ? -0.653 -4.412 -27.455 1.00 89.62 133 CYS A CA 1
ATOM 1053 C C . CYS A 1 133 ? 0.705 -4.718 -28.087 1.00 89.62 133 CYS A C 1
ATOM 1055 O O . CYS A 1 133 ? 1.728 -4.777 -27.402 1.00 89.62 133 CYS A O 1
ATOM 1057 N N . PHE A 1 134 ? 0.695 -4.935 -29.398 1.00 90.06 134 PHE A N 1
ATOM 1058 C CA . PHE A 1 134 ? 1.907 -5.059 -30.193 1.00 90.06 134 PHE A CA 1
ATOM 1059 C C . PHE A 1 134 ? 2.235 -3.681 -30.761 1.00 90.06 134 PHE A C 1
ATOM 1061 O O . PHE A 1 134 ? 1.361 -3.029 -31.331 1.00 90.06 134 PHE A O 1
ATOM 1068 N N . ILE A 1 135 ? 3.470 -3.233 -30.558 1.00 88.38 135 ILE A N 1
ATOM 1069 C CA . ILE A 1 135 ? 4.001 -2.012 -31.164 1.00 88.38 135 ILE A CA 1
ATOM 1070 C C . ILE A 1 135 ? 4.883 -2.483 -32.319 1.00 88.38 135 ILE A C 1
ATOM 1072 O O . ILE A 1 135 ? 5.808 -3.263 -32.085 1.00 88.38 135 ILE A O 1
ATOM 1076 N N . PHE A 1 136 ? 4.533 -2.069 -33.535 1.00 79.44 136 PHE A N 1
ATOM 1077 C CA . PHE A 1 136 ? 5.261 -2.362 -34.768 1.00 79.44 136 PHE A CA 1
ATOM 1078 C C . PHE A 1 136 ? 6.030 -1.125 -35.219 1.00 79.44 136 PHE A C 1
ATOM 1080 O O . PHE A 1 136 ? 5.477 -0.014 -35.048 1.00 79.44 136 PHE A O 1
#